Protein AF-A0A0R0M7U0-F1 (afdb_monomer)

Solvent-accessible surface area (backbone atoms only — not comparable to full-atom values): 9698 Å² total; per-residue (Å²): 131,83,78,81,70,47,65,35,55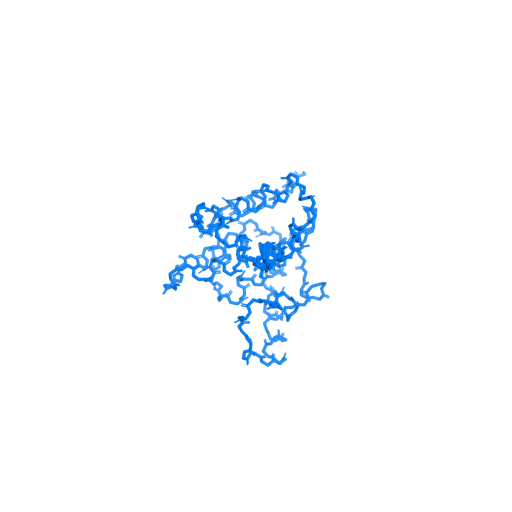,28,42,64,36,70,37,92,66,68,52,88,47,55,66,74,50,21,38,50,52,50,37,32,36,55,66,26,53,81,89,62,58,59,55,49,44,91,81,55,43,62,72,68,64,41,57,93,64,86,53,72,77,84,59,48,73,69,51,48,52,52,46,40,55,50,44,43,48,56,46,67,78,29,69,93,38,48,50,23,49,48,17,11,27,49,54,28,45,74,67,54,95,59,91,50,53,66,36,50,51,43,49,52,40,34,48,64,66,62,44,70,94,45,92,69,49,73,68,54,52,49,25,54,54,28,44,36,60,55,56,65,53,50,69,70,57,50,51,49,53,49,43,72,70,66,51,77,81,70,82,78,83,94,72,90,80,136

Radius of gyration: 16.83 Å; Cα contacts (8 Å, |Δi|>4): 183; chains: 1; bounding box: 40×35×68 Å

Foldseek 3Di:
DPPLDFLLDLLLFAAPDADQDDLLLLLVQLLQQLLDPRVGRGDACVVPPSVNLCPPVPPPPVDDPVNSVVSRVVNRVLCVVCVVPSSRSNLNSLVNQVPDPPVLPSLLSSLLSSCVSQVVVDPGDPSSVSNSVSSCVSSVPDPVNSVVSCCVVPVVVPPDDPPDDD

Structure (mmCIF, N/CA/C/O backbone):
data_AF-A0A0R0M7U0-F1
#
_entry.id   AF-A0A0R0M7U0-F1
#
loop_
_atom_site.group_PDB
_atom_site.id
_atom_site.type_symbol
_atom_site.label_atom_id
_atom_site.label_alt_id
_atom_site.label_comp_id
_atom_site.label_asym_id
_atom_site.label_entity_id
_atom_site.label_seq_id
_atom_site.pdbx_PDB_ins_code
_atom_site.Cartn_x
_atom_site.Cartn_y
_atom_site.Cartn_z
_atom_site.occupancy
_atom_site.B_iso_or_equiv
_atom_site.auth_seq_id
_atom_site.auth_comp_id
_atom_site.auth_asym_id
_atom_site.auth_atom_id
_atom_site.pdbx_PDB_model_num
ATOM 1 N N . MET A 1 1 ? 1.424 14.693 24.032 1.00 35.69 1 MET A N 1
ATOM 2 C CA . MET A 1 1 ? 1.532 14.952 22.586 1.00 35.69 1 MET A CA 1
ATOM 3 C C . MET A 1 1 ? 2.048 13.668 21.976 1.00 35.69 1 MET A C 1
ATOM 5 O O . MET A 1 1 ? 3.214 13.358 22.194 1.00 35.69 1 MET A O 1
ATOM 9 N N . SER A 1 2 ? 1.175 12.864 21.367 1.00 40.88 2 SER A N 1
ATOM 10 C CA . SER A 1 2 ? 1.646 11.742 20.549 1.00 40.88 2 SER A CA 1
ATOM 11 C C . SER A 1 2 ? 2.408 12.352 19.383 1.00 40.88 2 SER A C 1
ATOM 13 O O . SER A 1 2 ? 1.895 13.261 18.735 1.00 40.88 2 SER A O 1
ATOM 15 N N . LYS A 1 3 ? 3.665 11.949 19.201 1.00 51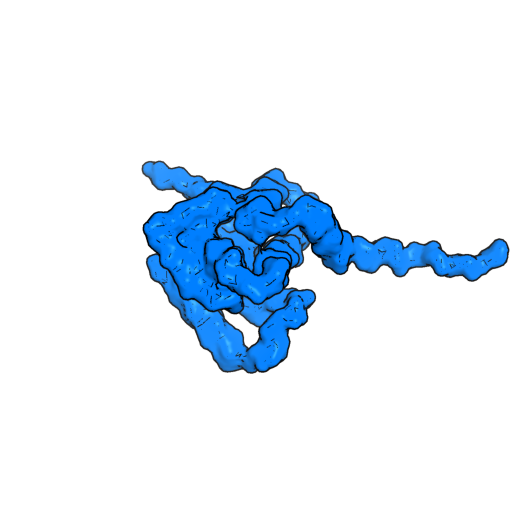.44 3 LYS A N 1
ATOM 16 C CA . LYS A 1 3 ? 4.407 12.297 17.994 1.00 51.44 3 LYS A CA 1
ATOM 17 C C . LYS A 1 3 ? 3.699 11.574 16.854 1.00 51.44 3 LYS A C 1
ATOM 19 O O . LYS A 1 3 ? 3.659 10.348 16.885 1.00 51.44 3 LYS A O 1
ATOM 24 N N . THR A 1 4 ? 3.104 12.311 15.925 1.00 63.91 4 THR A N 1
ATOM 25 C CA . THR A 1 4 ? 2.690 11.741 14.642 1.00 63.91 4 THR A CA 1
ATOM 26 C C . THR A 1 4 ? 3.953 11.168 14.004 1.00 63.91 4 THR A C 1
ATOM 28 O O . THR A 1 4 ? 4.948 11.887 13.889 1.00 63.91 4 THR A O 1
ATOM 31 N N . GLN A 1 5 ? 3.975 9.860 13.753 1.00 79.44 5 GLN A N 1
ATOM 32 C CA . GLN A 1 5 ? 5.092 9.219 13.059 1.00 79.44 5 GLN A CA 1
ATOM 33 C C . GLN A 1 5 ? 5.037 9.611 11.587 1.00 79.44 5 GLN A C 1
ATOM 35 O O . GLN A 1 5 ? 3.941 9.749 11.047 1.00 79.44 5 GLN A O 1
ATOM 40 N N . SER A 1 6 ? 6.203 9.801 10.969 1.00 90.31 6 SER A N 1
ATOM 41 C CA . SER A 1 6 ? 6.268 10.097 9.538 1.00 90.31 6 SER A CA 1
ATOM 42 C C . SER A 1 6 ? 5.842 8.896 8.701 1.00 90.31 6 SER A C 1
ATOM 44 O O . SER A 1 6 ? 5.905 7.753 9.177 1.00 90.31 6 SER A O 1
ATOM 46 N N . LYS A 1 7 ? 5.485 9.116 7.432 1.00 93.06 7 LYS A N 1
ATOM 47 C CA . LYS A 1 7 ? 5.171 8.005 6.523 1.00 93.06 7 LYS A CA 1
ATOM 48 C C . LYS A 1 7 ? 6.317 7.003 6.409 1.00 93.06 7 LYS A C 1
ATOM 50 O O . LYS A 1 7 ? 6.115 5.800 6.586 1.00 93.06 7 LYS A O 1
ATOM 55 N N . SER A 1 8 ? 7.535 7.511 6.228 1.00 93.06 8 SER A N 1
ATOM 56 C CA . SER A 1 8 ? 8.770 6.717 6.189 1.00 93.06 8 SER A CA 1
ATOM 57 C C . SER A 1 8 ? 9.003 5.900 7.472 1.00 93.06 8 SER A C 1
ATOM 59 O O . SER A 1 8 ? 9.487 4.770 7.420 1.00 93.06 8 SER A O 1
ATOM 61 N N . GLN A 1 9 ? 8.615 6.422 8.643 1.00 93.69 9 GLN A N 1
ATOM 62 C CA . GLN A 1 9 ? 8.694 5.689 9.911 1.00 93.69 9 GLN A CA 1
ATOM 63 C C . GLN A 1 9 ? 7.648 4.580 10.019 1.00 93.69 9 GLN A C 1
ATOM 65 O O . GLN A 1 9 ? 7.934 3.544 10.620 1.00 93.69 9 GLN A O 1
ATOM 70 N N . LEU A 1 10 ? 6.449 4.796 9.475 1.00 93.69 10 LEU A N 1
ATOM 71 C CA . LEU A 1 10 ? 5.369 3.814 9.507 1.00 93.69 10 LEU A CA 1
ATOM 72 C C . LEU A 1 10 ? 5.668 2.621 8.595 1.00 93.69 10 LEU A C 1
ATOM 74 O O . LEU A 1 10 ? 5.502 1.489 9.040 1.00 93.69 10 LEU A O 1
ATOM 78 N N . VAL A 1 11 ? 6.186 2.839 7.380 1.00 95.12 11 VAL A N 1
ATOM 79 C CA . VAL A 1 11 ? 6.548 1.732 6.467 1.00 95.12 11 VAL A CA 1
ATOM 80 C C . VAL A 1 11 ? 7.736 0.909 6.969 1.00 95.12 11 VAL A C 1
ATOM 82 O O . VAL A 1 11 ? 7.719 -0.313 6.867 1.00 95.12 11 VAL A O 1
ATOM 85 N N . LYS A 1 12 ? 8.728 1.546 7.609 1.00 92.62 12 LYS A N 1
ATOM 86 C CA . LYS A 1 12 ? 9.861 0.856 8.264 1.00 92.62 12 LYS A CA 1
ATOM 87 C C . LYS A 1 12 ? 9.477 0.189 9.589 1.00 92.62 12 LYS A C 1
ATOM 89 O O . LYS A 1 12 ? 10.314 -0.443 10.240 1.00 92.62 12 LYS A O 1
ATOM 94 N N . GLY A 1 13 ? 8.241 0.393 10.038 1.00 90.50 13 GLY A N 1
ATOM 95 C CA . GLY A 1 13 ? 7.736 -0.104 11.302 1.00 90.50 13 GLY A CA 1
ATOM 96 C C . GLY A 1 13 ? 7.606 -1.625 11.343 1.00 90.50 13 GLY A C 1
ATOM 97 O O . GLY A 1 13 ? 7.725 -2.338 10.352 1.00 90.50 13 GLY A O 1
ATOM 98 N N . THR A 1 14 ? 7.312 -2.133 12.536 1.00 90.44 14 THR A N 1
ATOM 99 C CA . THR A 1 14 ? 6.900 -3.528 12.722 1.00 90.44 14 THR A CA 1
ATOM 100 C C . THR A 1 14 ? 5.595 -3.544 13.490 1.00 90.44 14 THR A C 1
ATOM 102 O O . THR A 1 14 ? 5.487 -2.907 14.540 1.00 90.44 14 THR A O 1
ATOM 105 N N . SER A 1 15 ? 4.611 -4.285 12.983 1.00 90.44 15 SER A N 1
ATOM 106 C CA . SER A 1 15 ? 3.339 -4.421 13.681 1.00 90.44 15 SER A CA 1
ATOM 107 C C . SER A 1 15 ? 3.504 -5.303 14.918 1.00 90.44 15 SER A C 1
ATOM 109 O O . SER A 1 15 ? 4.117 -6.371 14.868 1.00 90.44 15 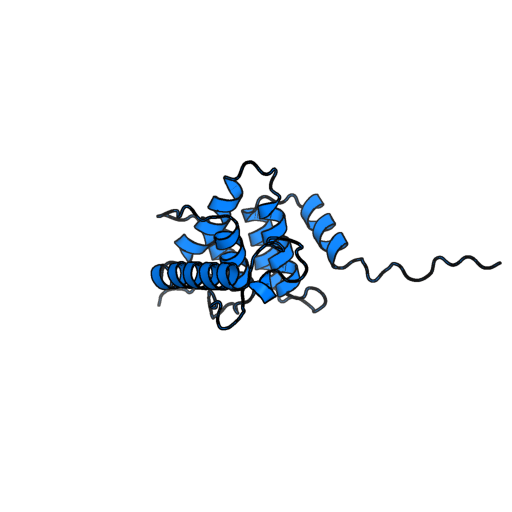SER A O 1
ATOM 111 N N . GLN A 1 16 ? 2.924 -4.869 16.034 1.00 90.00 16 GLN A N 1
ATOM 112 C CA . GLN A 1 16 ? 2.794 -5.689 17.239 1.00 90.00 16 GLN A CA 1
ATOM 113 C C . GLN A 1 16 ? 1.577 -6.619 17.168 1.00 90.00 16 GLN A C 1
ATOM 115 O O . GLN A 1 16 ? 1.490 -7.581 17.929 1.00 90.00 16 GLN A O 1
ATOM 120 N N . ASN A 1 17 ? 0.639 -6.337 16.263 1.00 89.88 17 ASN A N 1
ATOM 121 C CA . ASN A 1 17 ? -0.576 -7.112 16.035 1.00 89.88 17 ASN A CA 1
ATOM 122 C C . ASN A 1 17 ? -0.795 -7.285 14.524 1.00 89.88 17 ASN A C 1
ATOM 124 O O . ASN A 1 17 ? -1.665 -6.617 13.962 1.00 89.88 17 ASN A O 1
ATOM 128 N N . PRO A 1 18 ? 0.008 -8.144 13.870 1.00 89.75 18 PRO A N 1
ATOM 129 C CA . PRO A 1 18 ? 0.001 -8.264 12.422 1.00 89.75 18 PRO A CA 1
ATOM 130 C C . PRO A 1 18 ? -1.359 -8.739 11.912 1.00 89.75 18 PRO A C 1
ATOM 132 O O . PRO A 1 18 ? -1.909 -9.728 12.405 1.00 89.75 18 PRO A O 1
ATOM 135 N N . LEU A 1 19 ? -1.870 -8.038 10.905 1.00 94.75 19 LEU A N 1
ATOM 136 C CA . LEU A 1 19 ? -3.055 -8.426 10.149 1.00 94.75 19 LEU A CA 1
ATOM 137 C C . LEU A 1 19 ? -2.647 -9.320 8.973 1.00 94.75 19 LEU A C 1
ATOM 139 O O . LEU A 1 19 ? -1.547 -9.192 8.434 1.00 94.75 19 LEU A O 1
ATOM 143 N N . ASP A 1 20 ? -3.538 -10.233 8.599 1.00 94.75 20 ASP A N 1
ATOM 144 C CA . ASP A 1 20 ? -3.402 -11.065 7.403 1.00 94.75 20 ASP A CA 1
ATOM 145 C C . ASP A 1 20 ? -4.340 -10.503 6.336 1.00 94.75 20 ASP A C 1
ATOM 147 O O . ASP A 1 20 ? -5.551 -10.735 6.369 1.00 94.75 20 ASP A O 1
ATOM 151 N N . LEU A 1 21 ? -3.793 -9.643 5.479 1.00 97.56 21 LEU A N 1
ATOM 152 C CA . LEU A 1 21 ? -4.554 -8.913 4.473 1.00 97.56 21 LEU A CA 1
ATOM 153 C C . LEU A 1 21 ? -4.458 -9.634 3.133 1.00 97.56 21 LEU A C 1
ATOM 155 O O . LEU A 1 21 ? -3.406 -10.150 2.760 1.00 97.56 21 LEU A O 1
ATOM 159 N N . LYS A 1 22 ? -5.560 -9.635 2.383 1.00 97.06 22 LYS A N 1
ATOM 160 C CA . LYS A 1 22 ? -5.517 -10.067 0.987 1.00 97.06 22 LYS A CA 1
ATOM 161 C C . LYS A 1 22 ? -4.672 -9.095 0.148 1.00 97.06 22 LYS A C 1
ATOM 163 O O . LYS A 1 22 ? -4.617 -7.918 0.518 1.00 97.06 22 LYS A O 1
ATOM 168 N N . PRO A 1 23 ? -4.074 -9.543 -0.973 1.00 96.00 23 PRO A N 1
ATOM 169 C CA . PRO A 1 23 ? -3.223 -8.696 -1.807 1.00 96.00 23 PRO A CA 1
ATOM 170 C C . PRO A 1 23 ? -3.913 -7.395 -2.222 1.00 96.00 23 PRO A C 1
ATOM 172 O O . PRO A 1 23 ? -3.385 -6.319 -1.964 1.00 96.00 23 PRO A O 1
ATOM 175 N N . GLU A 1 24 ? -5.141 -7.477 -2.740 1.00 96.31 24 GLU A N 1
ATOM 176 C CA . GLU A 1 24 ? -5.908 -6.316 -3.194 1.00 96.31 24 GLU A CA 1
ATOM 177 C C . GLU A 1 24 ? -6.172 -5.309 -2.062 1.00 96.31 24 GLU A C 1
ATOM 179 O O . GLU A 1 24 ? -6.077 -4.103 -2.259 1.00 96.31 24 GLU A O 1
ATOM 184 N N . VAL A 1 25 ? -6.411 -5.793 -0.839 1.00 97.94 25 VAL A N 1
ATOM 185 C CA . VAL A 1 25 ? -6.633 -4.938 0.337 1.00 97.94 25 VAL A CA 1
ATOM 186 C C . VAL A 1 25 ? -5.331 -4.269 0.775 1.00 97.94 25 VAL A C 1
ATOM 188 O O . VAL A 1 25 ? -5.325 -3.081 1.093 1.00 97.94 25 VAL A O 1
ATOM 191 N N . ALA A 1 26 ? -4.230 -5.022 0.809 1.00 98.19 2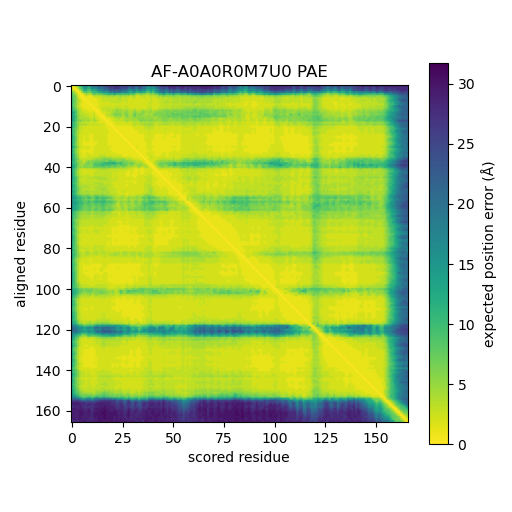6 ALA A N 1
ATOM 192 C CA . ALA A 1 26 ? -2.925 -4.505 1.206 1.00 98.19 26 ALA A CA 1
ATOM 193 C C . ALA A 1 26 ? -2.419 -3.437 0.225 1.00 98.19 26 ALA A C 1
ATOM 195 O O . ALA A 1 26 ? -1.968 -2.384 0.671 1.00 98.19 26 ALA A O 1
ATOM 196 N N . ILE A 1 27 ? -2.554 -3.676 -1.083 1.00 97.75 27 ILE A N 1
ATOM 197 C CA . ILE A 1 27 ? -2.155 -2.725 -2.127 1.00 97.75 27 ILE A CA 1
ATOM 198 C C . ILE A 1 27 ? -3.009 -1.458 -2.037 1.00 97.75 27 ILE A C 1
ATOM 200 O O . ILE A 1 27 ? -2.447 -0.368 -1.989 1.00 97.75 27 ILE A O 1
ATOM 204 N N . SER A 1 28 ? -4.339 -1.564 -1.912 1.00 97.69 28 SER A N 1
ATOM 205 C CA . SER A 1 28 ? -5.193 -0.377 -1.751 1.00 97.69 28 SER A CA 1
ATOM 206 C C . SER A 1 28 ? -4.859 0.430 -0.494 1.00 97.69 28 SER A C 1
ATOM 208 O O . SER A 1 28 ? -4.836 1.655 -0.547 1.00 97.69 28 SER A O 1
ATOM 210 N N . ILE A 1 29 ? -4.568 -0.226 0.638 1.00 98.19 29 ILE A N 1
ATOM 211 C CA . ILE A 1 29 ? -4.143 0.470 1.865 1.00 98.19 29 ILE A CA 1
ATOM 212 C C . ILE A 1 29 ? -2.833 1.224 1.636 1.00 98.19 29 ILE A C 1
ATOM 214 O O . ILE A 1 29 ? -2.715 2.365 2.079 1.00 98.19 29 ILE A O 1
ATOM 218 N N . LEU A 1 30 ? -1.859 0.606 0.961 1.00 97.69 30 LEU A N 1
ATOM 219 C CA . LEU A 1 30 ? -0.593 1.264 0.648 1.00 97.69 30 LEU A CA 1
ATOM 220 C C . LEU A 1 30 ? -0.794 2.427 -0.325 1.00 97.69 30 LEU A C 1
ATOM 222 O O . LEU A 1 30 ? -0.280 3.497 -0.036 1.00 97.69 30 LEU A O 1
ATOM 226 N N . GLY A 1 31 ? -1.614 2.278 -1.368 1.00 96.00 31 GLY A N 1
ATOM 227 C CA . GLY A 1 31 ? -1.935 3.363 -2.302 1.00 96.00 31 GLY A CA 1
ATOM 228 C C . GLY A 1 31 ? -2.636 4.550 -1.635 1.00 96.00 31 GLY A C 1
ATOM 229 O O . GLY A 1 31 ? -2.196 5.688 -1.768 1.00 96.00 31 GLY A O 1
ATOM 230 N N . LEU A 1 32 ? -3.668 4.308 -0.816 1.00 96.44 32 LEU A N 1
ATOM 231 C CA . LEU A 1 32 ? -4.324 5.369 -0.033 1.00 96.44 32 LEU A CA 1
ATOM 232 C C . LEU A 1 32 ? -3.363 6.032 0.960 1.00 96.44 32 LEU A C 1
ATOM 234 O O . LEU A 1 32 ? -3.476 7.220 1.261 1.00 96.44 32 LEU A O 1
ATOM 238 N N . PHE A 1 33 ? -2.411 5.273 1.495 1.00 96.12 33 PHE A N 1
ATOM 239 C CA . PHE A 1 33 ? -1.362 5.814 2.346 1.00 96.12 33 PHE A CA 1
ATOM 240 C C . PHE A 1 33 ? -0.354 6.659 1.552 1.00 96.12 33 PHE A C 1
ATOM 242 O O . PHE A 1 33 ? 0.078 7.703 2.040 1.00 96.12 33 PHE A O 1
ATOM 249 N N . SER A 1 34 ? -0.011 6.265 0.322 1.00 94.56 34 SER A N 1
ATOM 250 C CA . SER A 1 34 ? 0.810 7.059 -0.602 1.00 94.56 34 SER A CA 1
ATOM 251 C C . SER A 1 34 ? 0.121 8.377 -0.954 1.00 94.56 34 SER A C 1
ATOM 253 O O . SER A 1 34 ? 0.748 9.422 -0.825 1.00 94.56 34 SER A O 1
ATOM 255 N N . ALA A 1 35 ? -1.176 8.343 -1.267 1.00 92.75 35 ALA A N 1
ATOM 256 C CA . ALA A 1 35 ? -1.961 9.509 -1.683 1.00 92.75 35 ALA A CA 1
ATOM 257 C C . ALA A 1 35 ? -2.248 10.522 -0.559 1.00 92.75 35 ALA A C 1
ATOM 259 O O . ALA A 1 35 ? -2.527 11.690 -0.824 1.00 92.75 35 ALA A O 1
ATOM 260 N N . ALA A 1 36 ? -2.212 10.097 0.707 1.00 91.50 36 ALA A N 1
ATOM 261 C CA . ALA A 1 36 ? -2.441 10.989 1.843 1.00 91.50 36 ALA A CA 1
ATOM 262 C C . ALA A 1 36 ? -1.314 12.023 1.989 1.00 91.50 36 ALA A C 1
ATOM 264 O O . ALA A 1 36 ? -0.159 11.720 1.724 1.00 91.50 36 ALA A O 1
ATOM 265 N N . ASN A 1 37 ? -1.571 13.214 2.524 1.00 85.69 37 ASN A N 1
ATOM 266 C CA . ASN A 1 37 ? -0.458 14.087 2.917 1.00 85.69 37 ASN A CA 1
ATOM 267 C C . ASN A 1 37 ? 0.215 13.588 4.212 1.00 85.69 37 ASN A C 1
ATOM 269 O O . ASN A 1 37 ? -0.401 12.905 5.031 1.00 85.69 37 ASN A O 1
ATOM 273 N N . GLU A 1 38 ? 1.453 14.021 4.477 1.00 82.56 38 GLU A N 1
ATOM 274 C CA . GLU A 1 38 ? 2.228 13.644 5.679 1.00 82.56 38 GLU A CA 1
ATOM 275 C C . GLU A 1 38 ? 1.484 13.897 7.012 1.00 82.56 38 GLU A C 1
ATOM 277 O O . GLU A 1 38 ? 1.718 13.234 8.021 1.00 82.56 38 GLU A O 1
ATOM 282 N N . GLN A 1 39 ? 0.556 14.861 7.033 1.00 75.31 39 GLN A N 1
ATOM 283 C CA . GLN A 1 39 ? -0.230 15.226 8.220 1.00 75.31 39 GLN A CA 1
ATOM 284 C C . GLN A 1 39 ? -1.550 14.450 8.361 1.00 75.31 39 GLN A C 1
ATOM 286 O O . GLN A 1 39 ? -2.165 14.498 9.428 1.00 75.31 39 GLN A O 1
ATOM 291 N N . GLU A 1 40 ? -1.996 13.764 7.309 1.00 77.31 40 GLU A N 1
ATOM 292 C CA . GLU A 1 40 ? -3.297 13.084 7.244 1.00 77.31 40 GLU A CA 1
ATOM 293 C C . GLU A 1 40 ? -3.201 11.603 7.635 1.00 77.31 40 GLU A C 1
ATOM 295 O O . GLU A 1 40 ? -4.175 11.024 8.117 1.00 77.31 40 GLU A O 1
ATOM 300 N N . GLY A 1 41 ? -2.014 11.002 7.512 1.00 86.25 41 GLY A N 1
ATOM 301 C CA . GLY A 1 41 ? -1.795 9.586 7.786 1.00 86.25 41 GLY A CA 1
ATOM 302 C C . GLY A 1 41 ? -2.269 8.730 6.618 1.00 86.25 41 GLY A C 1
ATOM 303 O O . GLY A 1 41 ? -1.463 8.395 5.764 1.00 86.25 41 GLY A O 1
ATOM 304 N N . ILE A 1 42 ? -3.557 8.381 6.582 1.00 93.19 42 ILE A N 1
ATOM 305 C CA . ILE A 1 42 ? -4.181 7.600 5.501 1.00 93.19 42 ILE A CA 1
ATOM 306 C C . ILE A 1 42 ? -5.544 8.202 5.135 1.00 93.19 42 ILE A C 1
ATOM 308 O O . ILE A 1 42 ? -6.310 8.578 6.028 1.00 93.19 42 ILE A O 1
ATOM 312 N N . ILE A 1 43 ? -5.842 8.297 3.837 1.00 94.56 43 ILE A N 1
ATOM 313 C CA . ILE A 1 43 ? -7.146 8.751 3.326 1.00 94.56 43 ILE A CA 1
ATOM 314 C C . ILE A 1 43 ? -8.090 7.567 3.066 1.00 94.56 43 ILE A C 1
ATOM 316 O O . ILE A 1 43 ? -7.677 6.411 3.107 1.00 94.56 43 ILE A O 1
ATOM 320 N N . TYR A 1 44 ? -9.375 7.850 2.843 1.00 95.62 44 TYR A N 1
ATOM 321 C CA . TYR A 1 44 ? -10.405 6.828 2.621 1.00 95.62 44 TYR A CA 1
ATOM 322 C C . TYR A 1 44 ? -10.725 6.670 1.135 1.00 95.62 44 TYR A C 1
ATOM 324 O O . TYR A 1 44 ? -10.491 7.573 0.332 1.00 95.62 44 TYR A O 1
ATOM 332 N N . THR A 1 45 ? -11.380 5.565 0.783 1.00 95.19 45 THR A N 1
ATOM 333 C CA . THR A 1 45 ? -11.746 5.255 -0.612 1.00 95.19 45 THR A CA 1
ATOM 334 C C . THR A 1 45 ? -12.763 6.229 -1.218 1.00 95.19 45 THR A C 1
ATOM 336 O O . THR A 1 45 ? -12.905 6.318 -2.431 1.00 95.19 45 THR A O 1
ATOM 339 N N . LYS A 1 46 ? -13.466 7.012 -0.393 1.00 93.81 46 LYS A N 1
ATOM 340 C CA . LYS A 1 46 ? -14.321 8.117 -0.863 1.00 93.81 46 LYS A CA 1
ATOM 341 C C . LYS A 1 46 ? -13.523 9.314 -1.404 1.00 93.81 46 LYS A C 1
ATOM 343 O O . LYS A 1 46 ? -14.078 10.103 -2.161 1.00 93.81 46 LYS A O 1
ATOM 348 N N . ASP A 1 47 ? -12.297 9.499 -0.907 1.00 92.88 47 ASP A N 1
ATOM 349 C CA . ASP A 1 47 ? -11.430 10.635 -1.228 1.00 92.88 47 ASP A CA 1
ATOM 350 C C . ASP A 1 47 ? -10.532 10.274 -2.421 1.00 92.88 47 ASP A C 1
ATOM 352 O O . ASP A 1 47 ? -10.251 11.133 -3.251 1.00 92.88 47 ASP A O 1
ATOM 356 N N . TYR A 1 48 ? -10.161 8.993 -2.530 1.00 93.12 48 TYR A N 1
ATOM 357 C CA . TYR A 1 48 ? -9.471 8.415 -3.679 1.00 93.12 48 TYR A CA 1
ATOM 358 C C . TYR A 1 48 ? -10.038 7.008 -3.970 1.00 93.12 48 TYR A C 1
ATOM 360 O O . TYR A 1 48 ? -9.700 6.050 -3.267 1.00 93.12 48 TYR A O 1
ATOM 368 N N . PRO A 1 49 ? -10.954 6.865 -4.945 1.00 93.88 49 PRO A N 1
ATOM 369 C CA . PRO A 1 49 ? -11.589 5.588 -5.278 1.00 93.88 49 PRO A CA 1
ATOM 370 C C . PRO A 1 49 ? -10.600 4.499 -5.706 1.00 93.88 49 PRO A C 1
ATOM 372 O O . PRO A 1 49 ? -9.627 4.761 -6.400 1.00 93.88 49 PRO A O 1
ATOM 375 N N . ILE A 1 50 ? -10.880 3.242 -5.342 1.00 92.38 50 ILE A N 1
ATOM 376 C CA . ILE A 1 50 ? -10.021 2.100 -5.707 1.00 92.38 50 ILE A CA 1
ATOM 377 C C . ILE A 1 50 ? -9.917 1.856 -7.220 1.00 92.38 50 ILE A C 1
ATOM 379 O O . ILE A 1 50 ? -8.814 1.545 -7.661 1.00 92.38 50 ILE A O 1
ATOM 383 N N . PRO A 1 51 ? -10.988 1.997 -8.028 1.00 91.00 51 PRO A N 1
ATOM 384 C CA . PRO A 1 51 ? -10.846 1.918 -9.481 1.00 91.00 51 PRO A CA 1
ATOM 385 C C . PRO A 1 51 ? -9.810 2.909 -10.016 1.00 91.00 51 PRO A C 1
ATOM 387 O O . PRO A 1 51 ? -9.015 2.542 -10.869 1.00 91.00 51 PRO A O 1
ATOM 390 N N . ASP A 1 52 ? -9.777 4.120 -9.453 1.00 90.56 52 ASP A N 1
ATOM 391 C CA . ASP A 1 52 ? -8.822 5.158 -9.838 1.00 90.56 52 ASP A CA 1
ATOM 392 C C . ASP A 1 52 ? -7.407 4.820 -9.332 1.00 90.56 52 ASP A C 1
ATOM 394 O O . ASP A 1 52 ? -6.436 5.100 -10.020 1.00 90.56 52 ASP A O 1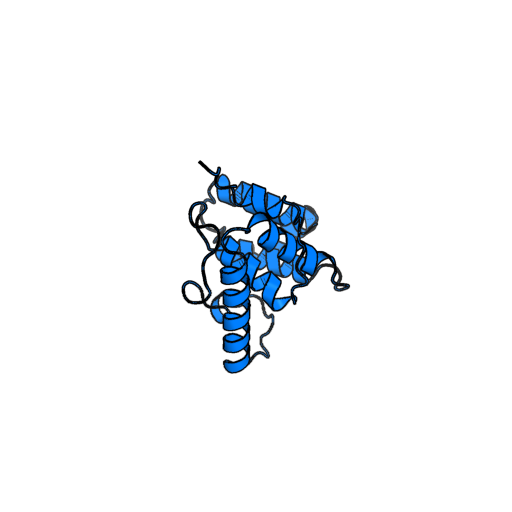
ATOM 398 N N . LEU A 1 53 ? -7.270 4.172 -8.160 1.00 90.38 53 LEU A N 1
ATOM 399 C CA . LEU A 1 53 ? -5.966 3.684 -7.674 1.00 90.38 53 LEU A CA 1
ATOM 400 C C . LEU A 1 53 ? -5.356 2.648 -8.618 1.00 90.38 53 LEU A C 1
ATOM 402 O O . LEU A 1 53 ? -4.145 2.598 -8.748 1.00 90.38 53 LEU A O 1
ATOM 406 N N . PHE A 1 54 ? -6.158 1.765 -9.209 1.00 90.44 54 PHE A N 1
ATOM 407 C CA . PHE A 1 54 ? -5.634 0.684 -10.051 1.00 90.44 54 PHE A CA 1
ATOM 408 C C . PHE A 1 54 ? -5.591 1.031 -11.536 1.00 90.44 54 PHE A C 1
ATOM 410 O O . PHE A 1 54 ? -5.144 0.203 -12.335 1.00 90.44 54 PHE A O 1
ATOM 417 N N . ASP A 1 55 ? -6.007 2.243 -11.902 1.00 85.62 55 ASP A N 1
ATOM 418 C CA . ASP A 1 55 ? -5.850 2.729 -13.263 1.00 85.62 55 ASP A CA 1
ATOM 419 C C . ASP A 1 55 ? -4.360 2.730 -13.647 1.00 85.62 55 ASP A C 1
ATOM 421 O O . ASP A 1 55 ? -3.492 3.102 -12.860 1.00 85.62 55 ASP A O 1
ATOM 425 N N . GLY A 1 56 ? -4.048 2.226 -14.839 1.00 77.31 56 GLY A N 1
ATOM 426 C CA . GLY A 1 56 ? -2.670 2.093 -15.328 1.00 77.31 56 GLY A CA 1
ATOM 427 C C . GLY A 1 56 ? -1.874 0.869 -14.844 1.00 77.31 56 GLY A C 1
ATOM 428 O O . GLY A 1 56 ? -0.855 0.559 -15.453 1.00 77.31 56 GLY A O 1
ATOM 429 N N . LEU A 1 57 ? -2.329 0.109 -13.838 1.00 81.19 57 LEU A N 1
ATOM 430 C CA . LEU A 1 57 ? -1.561 -1.031 -13.301 1.00 81.19 57 LEU A CA 1
ATOM 431 C C . LEU A 1 57 ? -1.894 -2.400 -13.931 1.00 81.19 57 LEU A C 1
ATOM 433 O O . LEU A 1 57 ? -1.240 -3.386 -13.598 1.00 81.19 57 LEU A O 1
ATOM 437 N N . GLN A 1 58 ? -2.896 -2.487 -14.820 1.00 80.69 58 GLN A N 1
ATOM 438 C CA . GLN A 1 58 ? -3.383 -3.737 -15.452 1.00 80.69 58 GLN A CA 1
ATOM 439 C C . GLN A 1 58 ? -3.615 -4.891 -14.450 1.00 80.69 58 GLN A C 1
ATOM 441 O O . GLN A 1 58 ? -3.419 -6.074 -14.748 1.00 80.69 58 GLN A O 1
ATOM 446 N N . ILE A 1 59 ? -4.007 -4.547 -13.220 1.00 82.19 59 ILE A N 1
ATOM 447 C CA . ILE A 1 59 ? -4.278 -5.485 -12.130 1.00 82.19 59 ILE A CA 1
ATOM 448 C C . ILE A 1 59 ? -5.745 -5.415 -11.767 1.00 82.19 59 ILE A C 1
ATOM 450 O O . ILE A 1 59 ? -6.352 -4.351 -11.713 1.00 82.19 59 ILE A O 1
ATOM 454 N N . PHE A 1 60 ? -6.317 -6.574 -11.462 1.00 84.19 60 PHE A N 1
ATOM 455 C CA . PHE A 1 60 ? -7.729 -6.670 -11.106 1.00 84.19 60 PHE A CA 1
ATOM 456 C C . PHE A 1 60 ? -8.676 -6.118 -12.195 1.00 84.19 60 PHE A C 1
ATOM 458 O O . PHE A 1 60 ? -9.831 -5.854 -11.894 1.00 84.19 60 PHE A O 1
ATOM 465 N N . ASP A 1 61 ? -8.245 -6.032 -13.463 1.00 82.75 61 ASP A N 1
ATOM 466 C CA . ASP A 1 61 ? -9.065 -5.585 -14.609 1.00 82.75 61 ASP A CA 1
ATOM 467 C C . ASP A 1 61 ? -10.345 -6.416 -14.807 1.00 82.75 61 ASP A C 1
ATOM 469 O O . ASP A 1 61 ? -11.319 -5.974 -15.416 1.00 82.75 61 ASP A O 1
ATOM 473 N N . GLU A 1 62 ? -10.354 -7.649 -14.296 1.00 87.81 62 GLU A N 1
ATOM 474 C CA . GLU A 1 62 ? -11.525 -8.526 -14.312 1.00 87.81 62 GLU A CA 1
ATOM 475 C C . GLU A 1 62 ? -12.577 -8.145 -13.257 1.00 87.81 62 GLU A C 1
ATOM 477 O O . GLU A 1 62 ? -13.688 -8.682 -13.293 1.00 87.81 62 GLU A O 1
ATOM 482 N N . TYR A 1 63 ? -12.254 -7.242 -12.323 1.00 91.50 63 TYR A N 1
ATOM 483 C CA . TYR A 1 63 ? -13.176 -6.827 -11.274 1.00 91.50 63 TYR A CA 1
ATOM 484 C C . TYR A 1 63 ? -14.333 -6.027 -11.862 1.00 91.50 63 TYR A C 1
ATOM 486 O O . TYR A 1 63 ? -14.196 -5.072 -12.625 1.00 91.50 63 TYR A O 1
ATOM 494 N N . THR A 1 64 ? -15.522 -6.408 -11.433 1.00 94.00 64 THR A N 1
ATOM 495 C CA . THR A 1 64 ? -16.752 -5.670 -11.669 1.00 94.00 64 THR A CA 1
ATOM 496 C C . THR A 1 64 ? -16.866 -4.475 -10.722 1.00 94.00 64 THR A C 1
ATOM 498 O O . THR A 1 64 ? -16.237 -4.412 -9.666 1.00 94.00 64 THR A O 1
ATOM 501 N N . GLU A 1 65 ? -17.760 -3.539 -11.044 1.00 92.62 65 GLU A N 1
ATOM 502 C CA . GLU A 1 65 ? -18.095 -2.422 -10.150 1.00 92.62 65 GLU A CA 1
ATOM 503 C C . GLU A 1 65 ? -18.562 -2.908 -8.760 1.00 92.62 65 GLU A C 1
ATOM 505 O O . GLU A 1 65 ? -18.241 -2.301 -7.739 1.00 92.62 65 GLU A O 1
ATOM 510 N N . GLU A 1 66 ? -19.296 -4.025 -8.690 1.00 95.94 66 GLU A N 1
ATOM 511 C CA . GLU A 1 66 ? -19.720 -4.620 -7.415 1.00 95.94 66 GLU A CA 1
ATOM 512 C C . GLU A 1 66 ? -18.526 -5.122 -6.586 1.00 95.94 66 GLU A C 1
ATOM 514 O O . GLU A 1 66 ? -18.510 -4.943 -5.366 1.00 95.94 66 GLU A O 1
ATOM 519 N N . GLU A 1 67 ? -17.512 -5.702 -7.233 1.00 96.31 67 GLU A N 1
ATOM 520 C CA . GLU A 1 67 ? -16.287 -6.172 -6.577 1.00 96.31 67 GLU A CA 1
ATOM 521 C C . GLU A 1 67 ? -15.422 -5.009 -6.093 1.00 96.31 67 GLU A C 1
ATOM 523 O O . GLU A 1 67 ? -14.961 -5.039 -4.951 1.00 96.31 67 GLU A O 1
ATOM 528 N N . PHE A 1 68 ? -15.293 -3.941 -6.884 1.00 95.50 68 PHE A N 1
ATOM 529 C CA . PHE A 1 68 ? -14.645 -2.711 -6.431 1.00 95.50 68 PHE A CA 1
ATOM 530 C C . PHE A 1 68 ? -15.369 -2.083 -5.240 1.00 95.50 68 PHE A C 1
ATOM 532 O O . PHE A 1 68 ? -14.732 -1.726 -4.253 1.00 95.50 68 PHE A O 1
ATOM 539 N N . ASN A 1 69 ? -16.701 -2.015 -5.260 1.00 95.88 69 ASN A N 1
ATOM 540 C CA . ASN A 1 69 ? -17.480 -1.500 -4.130 1.00 95.88 69 ASN A CA 1
ATOM 541 C C . ASN A 1 69 ? -17.311 -2.352 -2.858 1.00 95.88 69 ASN A C 1
ATOM 543 O O . ASN A 1 69 ? -17.231 -1.820 -1.741 1.00 95.88 69 ASN A O 1
ATOM 547 N N . ALA A 1 70 ? -17.245 -3.678 -3.010 1.00 97.44 70 ALA A N 1
ATOM 548 C CA . ALA A 1 70 ? -16.981 -4.595 -1.906 1.00 97.44 70 ALA A CA 1
ATOM 549 C C . ALA A 1 70 ? -15.554 -4.433 -1.355 1.00 97.44 70 ALA A C 1
ATOM 551 O O . ALA A 1 70 ? -15.361 -4.439 -0.132 1.00 97.44 70 ALA A O 1
ATOM 552 N N . LEU A 1 71 ? -14.569 -4.244 -2.236 1.00 97.56 71 LEU A N 1
ATOM 553 C CA . LEU A 1 71 ? -13.185 -3.978 -1.863 1.00 97.56 71 LEU A CA 1
ATOM 554 C C . LEU A 1 71 ? -13.065 -2.641 -1.123 1.00 97.56 71 LEU A C 1
ATOM 556 O O . LEU A 1 71 ? -12.513 -2.621 -0.026 1.00 97.56 71 LEU A O 1
ATOM 560 N N . SER A 1 72 ? -13.683 -1.570 -1.629 1.00 97.25 72 SER A N 1
ATOM 561 C CA . SER A 1 72 ? -13.702 -0.255 -0.976 1.00 97.25 72 SER A CA 1
ATOM 562 C C . SER A 1 72 ? -14.269 -0.324 0.438 1.00 97.25 72 SER A C 1
ATOM 564 O O . SER A 1 72 ? -13.651 0.143 1.391 1.00 97.25 72 SER A O 1
ATOM 566 N N . SER A 1 73 ? -15.403 -1.013 0.601 1.00 97.88 73 SER A N 1
ATOM 567 C CA . SER A 1 73 ? -16.025 -1.217 1.916 1.00 97.88 73 SER A CA 1
ATOM 568 C C . SER A 1 73 ? -15.114 -1.990 2.879 1.00 97.88 73 SER A C 1
ATOM 570 O O . SER A 1 73 ? -15.085 -1.717 4.081 1.00 97.88 73 SER A O 1
ATOM 572 N N . THR A 1 74 ? -14.372 -2.970 2.357 1.00 98.25 74 THR A N 1
ATOM 573 C CA . THR A 1 74 ? -13.423 -3.779 3.134 1.00 98.25 74 THR A CA 1
ATOM 574 C 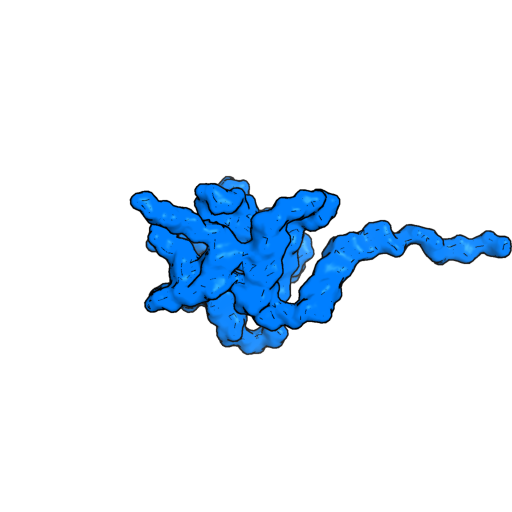C . THR A 1 74 ? -12.220 -2.943 3.569 1.00 98.25 74 THR A C 1
ATOM 576 O O . THR A 1 74 ? -11.860 -2.963 4.745 1.00 98.25 74 THR A O 1
ATOM 579 N N . VAL A 1 75 ? -11.630 -2.179 2.648 1.00 98.12 75 VAL A N 1
ATOM 580 C CA . VAL A 1 75 ? -10.490 -1.290 2.910 1.00 98.12 75 VAL A CA 1
ATOM 581 C C . VAL A 1 75 ? -10.859 -0.228 3.943 1.00 98.12 75 VAL A C 1
ATOM 583 O O . VAL A 1 75 ? -10.179 -0.119 4.964 1.00 98.12 75 VAL A O 1
ATOM 586 N N . ASP A 1 76 ? -11.978 0.475 3.755 1.00 98.00 76 ASP A N 1
ATOM 587 C CA . ASP A 1 76 ? -12.452 1.485 4.707 1.00 98.00 76 ASP A CA 1
ATOM 588 C C . ASP A 1 76 ? -12.692 0.888 6.102 1.00 98.00 76 ASP A C 1
ATOM 590 O O . ASP A 1 76 ? -12.354 1.514 7.106 1.00 98.00 76 ASP A O 1
ATOM 594 N N . SER A 1 77 ? -13.203 -0.348 6.187 1.00 98.00 77 SER A N 1
ATOM 595 C CA . SER A 1 77 ? -13.387 -1.037 7.472 1.00 98.00 77 SER A CA 1
ATOM 596 C C . SER A 1 77 ? -12.052 -1.282 8.185 1.00 98.00 77 SER A C 1
ATOM 598 O O . SER A 1 77 ? -11.935 -1.003 9.380 1.00 98.00 77 SER A O 1
ATOM 600 N N . TYR A 1 78 ? -11.020 -1.742 7.466 1.00 97.94 78 TYR A N 1
ATOM 601 C CA . TYR A 1 78 ? -9.679 -1.906 8.040 1.00 97.94 78 TYR A CA 1
ATOM 602 C C . TYR A 1 78 ? -9.080 -0.577 8.501 1.00 97.94 78 TYR A C 1
ATOM 604 O O . TYR A 1 78 ? -8.467 -0.528 9.574 1.00 97.94 78 TYR A O 1
ATOM 612 N N . ILE A 1 79 ? -9.270 0.495 7.729 1.00 96.31 79 ILE A N 1
ATOM 613 C CA . ILE A 1 79 ? -8.823 1.840 8.100 1.00 96.31 79 ILE A CA 1
ATOM 614 C C . ILE A 1 79 ? -9.541 2.295 9.376 1.00 96.31 79 ILE A C 1
ATOM 616 O O . ILE A 1 79 ? -8.883 2.691 10.338 1.00 96.31 79 ILE A O 1
ATOM 620 N N . ASP A 1 80 ? -10.867 2.179 9.444 1.00 95.62 80 ASP A N 1
ATOM 621 C CA . ASP A 1 80 ? -11.658 2.617 10.598 1.00 95.62 80 ASP A CA 1
ATOM 622 C C . ASP A 1 80 ? -11.290 1.870 11.888 1.00 95.62 80 ASP A C 1
ATOM 624 O O . ASP A 1 80 ? -11.131 2.483 12.954 1.00 95.62 80 ASP A O 1
ATOM 628 N N . GLU A 1 81 ? -11.119 0.549 11.796 1.00 95.50 81 GLU A N 1
ATOM 629 C CA . GLU A 1 81 ? -10.731 -0.307 12.919 1.00 95.50 81 GLU A CA 1
ATOM 630 C C . GLU A 1 81 ? -9.319 0.010 13.436 1.00 95.50 81 GLU A C 1
ATOM 632 O O . GLU A 1 81 ? -9.046 -0.148 14.633 1.00 95.50 81 GLU A O 1
ATOM 637 N N . ASN A 1 82 ? -8.433 0.509 12.565 1.00 93.75 82 ASN A N 1
ATOM 638 C CA . ASN A 1 82 ? -7.014 0.719 12.862 1.00 93.75 82 ASN A CA 1
ATOM 639 C C . ASN A 1 82 ? -6.556 2.184 12.776 1.00 93.75 82 ASN A C 1
ATOM 641 O O . ASN A 1 82 ? -5.363 2.452 12.885 1.00 93.75 82 ASN A O 1
ATOM 645 N N . LYS A 1 83 ? -7.466 3.160 12.682 1.00 87.38 83 LYS A N 1
ATOM 646 C CA . LYS A 1 83 ? -7.127 4.590 12.515 1.00 87.38 83 LYS A CA 1
ATOM 647 C C . LYS A 1 83 ? -6.205 5.183 13.583 1.00 87.38 83 LYS A C 1
ATOM 649 O O . LYS A 1 83 ? -5.507 6.156 13.339 1.00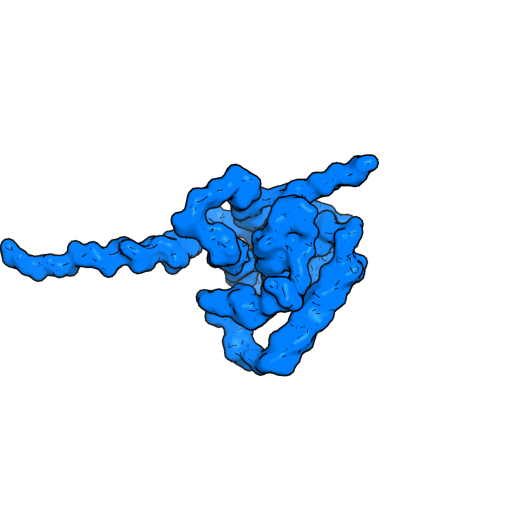 87.38 83 LYS A O 1
ATOM 654 N N . ASN A 1 84 ? -6.221 4.616 14.792 1.00 89.00 84 ASN A N 1
ATOM 655 C CA . ASN A 1 84 ? -5.361 5.037 15.905 1.00 89.00 84 ASN A CA 1
ATOM 656 C C . ASN A 1 84 ? -4.114 4.150 16.059 1.00 89.00 84 ASN A C 1
ATOM 658 O O . ASN A 1 84 ? -3.452 4.230 17.091 1.00 89.00 84 ASN A O 1
ATOM 662 N N . ARG A 1 85 ? -3.889 3.236 15.110 1.00 91.44 85 ARG A N 1
ATOM 663 C CA . ARG A 1 85 ? -2.888 2.165 15.134 1.00 91.44 85 ARG A CA 1
ATOM 664 C C . ARG A 1 85 ? -2.303 1.945 13.736 1.00 91.44 85 ARG A C 1
ATOM 666 O O . ARG A 1 85 ? -2.159 0.810 13.279 1.00 91.44 85 ARG A O 1
ATOM 673 N N . LEU A 1 86 ? -2.000 3.030 13.025 1.00 92.31 86 LEU A N 1
ATOM 674 C CA . LEU A 1 86 ? -1.390 2.941 11.694 1.00 92.31 86 LEU A CA 1
ATOM 675 C C . LEU A 1 86 ? -0.018 2.257 11.749 1.00 92.31 86 LEU A C 1
ATOM 677 O O . LEU A 1 86 ? 0.369 1.587 10.796 1.00 92.31 86 LEU A O 1
ATOM 681 N N . GLU A 1 87 ? 0.661 2.331 12.897 1.00 93.06 87 GLU A N 1
ATOM 682 C CA . GLU A 1 87 ? 1.883 1.586 13.201 1.00 93.06 87 GLU A CA 1
ATOM 683 C C . GLU A 1 87 ? 1.702 0.060 13.176 1.00 93.06 87 GLU A C 1
ATOM 685 O O . GLU A 1 87 ? 2.683 -0.675 13.103 1.00 93.06 87 GLU A O 1
ATOM 690 N N . ASP A 1 88 ? 0.459 -0.427 13.228 1.00 93.69 88 ASP A N 1
ATOM 691 C CA . ASP A 1 88 ? 0.122 -1.825 12.988 1.00 93.69 88 ASP A CA 1
ATOM 692 C C . ASP A 1 88 ? -0.386 -2.043 11.558 1.00 93.69 88 ASP A C 1
ATOM 694 O O . ASP A 1 88 ? 0.034 -3.003 10.912 1.00 93.69 88 ASP A O 1
ATOM 698 N N . LEU A 1 89 ? -1.257 -1.164 11.047 1.00 96.38 89 LEU A N 1
ATOM 699 C CA . LEU A 1 89 ? -1.901 -1.335 9.739 1.00 96.38 89 LEU A CA 1
ATOM 700 C C . LEU A 1 89 ? -0.900 -1.310 8.575 1.00 96.38 89 LEU A C 1
ATOM 702 O O . LEU A 1 89 ? -0.898 -2.230 7.757 1.00 96.38 89 LEU A O 1
ATOM 706 N N . ILE A 1 90 ? -0.032 -0.294 8.522 1.00 97.00 90 ILE A N 1
ATOM 707 C CA . ILE A 1 90 ? 0.890 -0.092 7.395 1.00 97.00 90 ILE A CA 1
ATOM 708 C C . ILE A 1 90 ? 1.944 -1.210 7.333 1.00 97.00 90 ILE A C 1
ATOM 710 O O . ILE A 1 90 ? 2.054 -1.856 6.287 1.00 97.00 90 ILE A O 1
ATOM 714 N N . PRO A 1 91 ? 2.636 -1.574 8.436 1.00 96.75 91 PRO A N 1
ATOM 715 C CA . PRO A 1 91 ? 3.518 -2.741 8.415 1.00 96.75 91 PRO A CA 1
ATOM 716 C C . PRO A 1 91 ? 2.786 -4.053 8.130 1.00 96.75 91 PRO A C 1
ATOM 718 O O . PRO A 1 91 ? 3.381 -4.968 7.563 1.00 96.75 91 PRO A O 1
ATOM 721 N N . SER A 1 92 ? 1.509 -4.181 8.513 1.00 97.75 92 SER A N 1
ATOM 722 C CA . SER A 1 92 ? 0.730 -5.385 8.206 1.00 97.75 92 SER A CA 1
ATOM 723 C C . SER A 1 92 ? 0.473 -5.536 6.711 1.00 97.75 92 SER A C 1
ATOM 725 O O . SER A 1 92 ? 0.615 -6.653 6.212 1.00 97.75 92 SER A O 1
ATOM 727 N N . ALA A 1 93 ? 0.166 -4.447 5.998 1.00 98.12 93 ALA A N 1
ATOM 728 C CA . ALA A 1 93 ? 0.017 -4.451 4.542 1.00 98.12 93 ALA A CA 1
ATOM 729 C C . ALA A 1 93 ? 1.301 -4.930 3.855 1.00 98.12 93 ALA A C 1
ATOM 731 O O . ALA A 1 93 ? 1.270 -5.943 3.160 1.00 98.12 93 ALA A O 1
ATOM 732 N N . ILE A 1 94 ? 2.445 -4.321 4.182 1.00 97.94 94 ILE A N 1
ATOM 733 C CA . ILE A 1 94 ? 3.766 -4.734 3.674 1.00 97.94 94 ILE A CA 1
ATOM 734 C C . ILE A 1 94 ? 4.039 -6.208 4.000 1.00 97.94 94 ILE A C 1
ATOM 736 O O . ILE A 1 94 ? 4.396 -7.001 3.132 1.00 97.94 94 ILE A O 1
ATOM 740 N N . SER A 1 95 ? 3.824 -6.613 5.256 1.00 97.12 95 SER A N 1
ATOM 741 C CA . SER A 1 95 ? 4.084 -7.991 5.680 1.00 97.12 95 SER A CA 1
ATOM 742 C C . SER A 1 95 ? 3.173 -9.017 5.009 1.00 97.12 95 SER A C 1
ATOM 744 O O . SER A 1 95 ? 3.557 -10.179 4.921 1.00 97.12 95 SER A O 1
ATOM 746 N N . SER A 1 96 ? 1.967 -8.622 4.595 1.00 97.69 96 SER A N 1
ATOM 747 C CA . SER A 1 96 ? 1.024 -9.509 3.914 1.00 97.69 96 SER A CA 1
ATOM 748 C C . SER A 1 96 ? 1.485 -9.770 2.486 1.00 97.69 96 SER A C 1
ATOM 750 O O . SER A 1 96 ? 1.494 -10.924 2.075 1.00 97.69 96 SER A O 1
ATOM 752 N N . LEU A 1 97 ? 1.976 -8.738 1.790 1.00 97.56 97 LEU A N 1
ATOM 753 C CA . LEU A 1 97 ? 2.560 -8.878 0.452 1.00 97.56 97 LEU A CA 1
ATOM 754 C C . LEU A 1 97 ? 3.832 -9.734 0.478 1.00 97.56 97 LEU A C 1
ATOM 756 O O . LEU A 1 97 ? 3.940 -10.706 -0.258 1.00 97.56 97 LEU A O 1
ATOM 760 N N . LEU A 1 98 ? 4.736 -9.480 1.428 1.00 96.69 98 LEU A N 1
ATOM 761 C CA . LEU A 1 98 ? 5.989 -10.236 1.580 1.00 96.69 98 LEU A CA 1
ATOM 762 C C . LEU A 1 98 ? 5.825 -11.735 1.892 1.00 96.69 98 LEU A C 1
ATOM 764 O O . LEU A 1 98 ? 6.813 -12.472 1.863 1.00 96.69 98 LEU A O 1
ATOM 768 N N . LYS A 1 99 ? 4.632 -12.179 2.300 1.00 95.00 99 LYS A N 1
ATOM 769 C CA . LYS A 1 99 ? 4.339 -13.595 2.587 1.00 95.00 99 LYS A CA 1
ATOM 770 C C . LYS A 1 99 ? 3.848 -14.354 1.359 1.00 95.00 99 LYS A C 1
ATOM 772 O O . LYS A 1 99 ? 3.734 -15.577 1.439 1.00 95.00 99 LYS A O 1
ATOM 777 N N . LEU A 1 100 ? 3.496 -13.652 0.287 1.00 93.62 100 LEU A N 1
ATOM 778 C CA . LEU A 1 100 ? 2.999 -14.269 -0.932 1.00 93.62 100 LEU A CA 1
ATOM 779 C C . LEU A 1 100 ? 4.148 -14.998 -1.639 1.00 93.62 100 LEU A C 1
ATOM 781 O O . LEU A 1 100 ? 5.305 -14.588 -1.588 1.00 93.62 100 LEU A O 1
ATOM 785 N N . GLU A 1 101 ? 3.826 -16.130 -2.260 1.00 90.56 101 GLU A N 1
ATOM 786 C CA . GLU A 1 101 ? 4.767 -16.922 -3.059 1.00 90.56 101 GLU A CA 1
ATOM 787 C C . GLU A 1 101 ? 4.613 -16.552 -4.547 1.00 90.56 101 GLU A C 1
ATOM 789 O O . GLU A 1 101 ? 4.324 -17.406 -5.380 1.00 90.56 101 GLU A O 1
ATOM 794 N N . ASP A 1 102 ? 4.734 -15.261 -4.865 1.00 88.00 102 ASP A N 1
ATOM 795 C CA . ASP A 1 102 ? 4.460 -14.655 -6.180 1.00 88.00 102 ASP A CA 1
ATOM 796 C C . ASP A 1 102 ? 5.701 -14.003 -6.815 1.00 88.00 102 ASP A C 1
ATOM 798 O O . ASP A 1 102 ? 5.578 -13.157 -7.692 1.00 88.00 102 ASP A O 1
ATOM 802 N N . GLU A 1 103 ? 6.895 -14.353 -6.334 1.00 88.56 103 GLU A N 1
ATOM 803 C CA . GLU A 1 103 ? 8.172 -13.759 -6.763 1.00 88.56 103 GLU A CA 1
ATOM 804 C C . GLU A 1 103 ? 8.289 -12.241 -6.510 1.00 88.56 103 GLU A C 1
ATOM 806 O O . GLU A 1 103 ? 9.231 -11.621 -6.985 1.00 88.56 103 GLU A O 1
ATOM 811 N N . GLY A 1 104 ? 7.410 -11.651 -5.686 1.00 91.88 104 GLY A N 1
ATOM 812 C CA . GLY A 1 104 ? 7.445 -10.225 -5.356 1.00 91.88 104 GLY A CA 1
ATOM 813 C C . GLY A 1 104 ? 6.623 -9.339 -6.293 1.00 91.88 104 GLY A C 1
ATOM 814 O O . GLY A 1 104 ? 6.660 -8.122 -6.133 1.00 91.88 104 GLY A O 1
ATOM 815 N N . ILE A 1 105 ? 5.838 -9.919 -7.206 1.00 94.56 105 ILE A N 1
ATOM 816 C CA . ILE A 1 105 ? 4.997 -9.179 -8.160 1.00 94.56 105 ILE A CA 1
ATOM 817 C C . ILE A 1 105 ? 4.078 -8.178 -7.444 1.00 94.56 105 ILE A C 1
ATOM 819 O O . ILE A 1 105 ? 4.040 -7.005 -7.804 1.00 94.56 105 ILE A O 1
ATOM 823 N N . TYR A 1 106 ? 3.376 -8.586 -6.383 1.00 96.06 106 TYR A N 1
ATOM 824 C CA . TYR A 1 106 ? 2.506 -7.670 -5.639 1.00 96.06 106 TYR A CA 1
ATOM 825 C C . TYR A 1 106 ? 3.276 -6.612 -4.840 1.00 96.06 106 TYR A C 1
ATOM 827 O O . TYR A 1 106 ? 2.728 -5.544 -4.565 1.00 96.06 106 TYR A O 1
ATOM 835 N N . CYS A 1 107 ? 4.531 -6.882 -4.468 1.00 97.50 107 CYS A N 1
ATOM 836 C CA . CYS A 1 107 ? 5.401 -5.864 -3.886 1.00 97.50 107 CYS A CA 1
ATOM 837 C C . CYS A 1 107 ? 5.762 -4.804 -4.932 1.00 97.50 107 CYS A C 1
ATOM 839 O O . CYS A 1 107 ? 5.614 -3.620 -4.649 1.00 97.50 107 CYS A O 1
ATOM 841 N N . GLU A 1 108 ? 6.176 -5.216 -6.134 1.00 96.69 108 GLU A N 1
ATOM 842 C CA . GLU A 1 108 ? 6.470 -4.292 -7.236 1.00 96.69 108 GLU A CA 1
ATOM 843 C C . GLU A 1 108 ? 5.240 -3.454 -7.590 1.00 96.69 108 GLU A C 1
ATOM 845 O O . GLU A 1 108 ? 5.326 -2.233 -7.589 1.00 96.69 108 GLU A O 1
ATOM 850 N N . ILE A 1 109 ? 4.067 -4.074 -7.745 1.00 95.56 109 ILE A N 1
ATOM 851 C CA . ILE A 1 109 ? 2.796 -3.374 -7.996 1.00 95.56 109 ILE A CA 1
ATOM 852 C C . ILE A 1 109 ? 2.513 -2.302 -6.934 1.00 95.56 109 ILE A C 1
ATOM 854 O O . ILE A 1 109 ? 2.127 -1.186 -7.269 1.00 95.56 109 ILE A O 1
ATOM 858 N N . ALA A 1 110 ? 2.687 -2.620 -5.647 1.00 96.94 110 ALA A N 1
ATOM 859 C CA . ALA A 1 110 ? 2.452 -1.653 -4.574 1.00 96.94 110 ALA A CA 1
ATOM 860 C C . ALA A 1 110 ? 3.441 -0.478 -4.614 1.00 96.94 110 ALA A C 1
ATOM 862 O O . ALA A 1 110 ? 3.083 0.634 -4.228 1.00 96.94 110 ALA A O 1
ATOM 863 N N . TYR A 1 111 ? 4.674 -0.723 -5.060 1.00 96.44 111 TYR A N 1
ATOM 864 C CA . TYR A 1 111 ? 5.679 0.317 -5.245 1.00 96.44 111 TYR A CA 1
ATOM 865 C C . TYR A 1 111 ? 5.370 1.186 -6.465 1.00 96.44 111 TYR A C 1
ATOM 867 O O . TYR A 1 111 ? 5.273 2.397 -6.312 1.00 96.44 111 TYR A O 1
ATOM 875 N N . VAL A 1 112 ? 5.104 0.577 -7.624 1.00 94.25 112 VAL A N 1
ATOM 876 C CA . VAL A 1 112 ? 4.681 1.256 -8.861 1.00 94.25 112 VAL A CA 1
ATOM 877 C C . VAL A 1 112 ? 3.456 2.133 -8.609 1.00 94.25 112 VAL A C 1
ATOM 879 O O . VAL A 1 112 ? 3.451 3.299 -8.985 1.00 94.25 112 VAL A O 1
ATOM 882 N N . LEU A 1 113 ? 2.454 1.624 -7.884 1.00 94.38 113 LEU A N 1
ATOM 883 C CA . LEU A 1 113 ? 1.287 2.407 -7.473 1.00 94.38 113 LEU A CA 1
ATOM 884 C C . LEU A 1 113 ? 1.682 3.685 -6.718 1.00 94.38 113 LEU A C 1
ATOM 886 O O . LEU A 1 113 ? 1.136 4.755 -6.971 1.00 94.38 113 LEU A O 1
ATOM 890 N N . ALA A 1 114 ? 2.626 3.584 -5.781 1.00 94.06 114 ALA A N 1
ATOM 891 C CA . ALA A 1 114 ? 3.098 4.739 -5.029 1.00 94.06 114 ALA A CA 1
ATOM 892 C C . ALA A 1 114 ? 3.847 5.740 -5.922 1.00 94.06 114 ALA A C 1
ATOM 894 O O . ALA A 1 114 ? 3.661 6.940 -5.734 1.00 94.06 114 ALA A O 1
ATOM 895 N N . LEU A 1 115 ? 4.644 5.261 -6.887 1.00 91.88 115 LEU A N 1
ATOM 896 C CA . LEU A 1 115 ? 5.327 6.111 -7.868 1.00 91.88 115 LEU A CA 1
ATOM 897 C C . LEU A 1 115 ? 4.308 6.897 -8.712 1.00 91.88 115 LEU A C 1
ATOM 899 O O . LEU A 1 115 ? 4.395 8.118 -8.785 1.00 91.88 115 LEU A O 1
ATOM 903 N N . LEU A 1 116 ? 3.300 6.214 -9.265 1.00 89.44 116 LEU A N 1
ATOM 904 C CA . LEU A 1 116 ? 2.246 6.827 -10.084 1.00 89.44 116 LEU A CA 1
ATOM 905 C C . LEU A 1 116 ? 1.420 7.858 -9.302 1.00 89.44 116 LEU A C 1
ATOM 907 O O . LEU A 1 116 ? 1.110 8.929 -9.810 1.00 89.44 116 LEU A O 1
ATOM 911 N N . ILE A 1 117 ? 1.075 7.560 -8.046 1.00 89.50 117 ILE A N 1
ATOM 912 C CA . ILE A 1 117 ? 0.308 8.480 -7.191 1.00 89.50 117 ILE A CA 1
ATOM 913 C C . ILE A 1 117 ? 1.107 9.736 -6.840 1.00 89.50 117 ILE A C 1
ATOM 915 O O . ILE A 1 117 ? 0.521 10.808 -6.689 1.00 89.50 117 ILE A O 1
ATOM 919 N N . MET A 1 118 ? 2.416 9.592 -6.628 1.00 85.06 118 MET A N 1
ATOM 920 C CA . MET A 1 118 ? 3.281 10.705 -6.241 1.00 85.06 118 MET A CA 1
ATOM 921 C C . MET A 1 118 ? 3.724 11.568 -7.422 1.00 85.06 118 MET A C 1
ATOM 923 O O . MET A 1 118 ? 4.364 12.582 -7.167 1.00 85.06 118 MET A O 1
ATOM 927 N N . ASP A 1 119 ? 3.345 11.193 -8.650 1.00 72.50 119 ASP A N 1
ATOM 928 C CA . ASP A 1 119 ? 3.577 11.946 -9.887 1.00 72.50 119 ASP A CA 1
ATOM 929 C C . ASP A 1 119 ? 5.026 12.452 -9.977 1.00 72.50 119 ASP A C 1
ATOM 931 O O . ASP A 1 119 ? 5.314 13.642 -9.844 1.00 72.50 119 ASP A O 1
ATOM 935 N N . ILE A 1 120 ? 5.967 11.507 -10.110 1.00 59.31 120 ILE A N 1
ATOM 936 C CA . ILE A 1 120 ? 7.423 11.758 -10.040 1.00 59.31 120 ILE A CA 1
ATOM 937 C C . ILE A 1 120 ? 7.916 12.721 -11.136 1.00 59.31 120 ILE A C 1
ATOM 939 O O . ILE A 1 120 ? 9.033 13.232 -11.042 1.00 59.31 120 ILE A O 1
ATOM 943 N N . ASP A 1 121 ? 7.073 13.038 -12.121 1.00 53.09 121 ASP A N 1
ATOM 944 C CA . ASP A 1 121 ? 7.325 14.069 -13.127 1.00 53.09 121 ASP A CA 1
ATOM 945 C C . ASP A 1 121 ? 7.432 15.488 -12.526 1.00 53.09 121 ASP A C 1
ATOM 947 O O . ASP A 1 121 ? 8.046 16.377 -13.128 1.00 53.09 121 ASP A O 1
ATOM 951 N N . GLU A 1 122 ? 6.910 15.723 -11.314 1.00 57.59 122 GLU A N 1
ATOM 952 C CA . GLU A 1 122 ? 7.161 16.942 -10.535 1.00 57.59 122 GLU A CA 1
ATOM 953 C C . GLU A 1 122 ? 8.285 16.743 -9.493 1.00 57.59 122 GLU A C 1
ATOM 955 O O . GLU A 1 122 ? 8.521 15.647 -8.989 1.00 57.59 122 GLU A O 1
ATOM 960 N N . GLU A 1 123 ? 9.009 17.816 -9.130 1.00 70.38 123 GLU A N 1
ATOM 961 C CA . GLU A 1 123 ? 10.058 17.750 -8.096 1.00 70.38 123 GLU A CA 1
ATOM 962 C C . GLU A 1 123 ? 9.487 17.224 -6.762 1.00 70.38 123 GLU A C 1
ATOM 964 O O . GLU A 1 123 ? 8.918 17.981 -5.968 1.00 70.38 123 GLU A O 1
ATOM 969 N N . LEU A 1 124 ? 9.688 15.929 -6.493 1.00 80.25 124 LEU A N 1
ATOM 970 C CA . LEU A 1 124 ? 9.287 15.286 -5.244 1.00 80.25 124 LEU A CA 1
ATOM 971 C C . LEU A 1 124 ? 9.887 16.008 -4.038 1.00 80.25 124 LEU A C 1
ATOM 973 O O . LEU A 1 124 ? 11.082 16.330 -4.006 1.00 80.25 124 LEU A O 1
ATOM 977 N N . SER A 1 125 ? 9.086 16.184 -2.987 1.00 87.12 125 SER A N 1
ATOM 978 C CA . SER A 1 125 ? 9.593 16.726 -1.729 1.00 87.12 125 SER A CA 1
ATOM 979 C C . SER A 1 125 ? 10.574 15.753 -1.057 1.00 87.12 125 SER A C 1
ATOM 981 O O . SER A 1 125 ? 10.505 14.542 -1.263 1.00 87.12 125 SER A O 1
ATOM 983 N N . GLU A 1 126 ? 11.466 16.253 -0.189 1.00 89.06 126 GLU A N 1
ATOM 984 C CA . GLU A 1 126 ? 12.374 15.385 0.590 1.00 89.06 126 GLU A CA 1
ATOM 985 C C . GLU A 1 126 ? 11.607 14.305 1.378 1.00 89.06 126 GLU A C 1
ATOM 987 O O . GLU A 1 126 ? 12.090 13.187 1.529 1.00 89.06 126 GLU A O 1
ATOM 992 N N . ALA A 1 127 ? 10.399 14.620 1.861 1.00 89.25 127 ALA A N 1
ATOM 993 C CA . ALA A 1 127 ? 9.575 13.675 2.610 1.00 89.25 127 ALA A CA 1
ATOM 994 C C . ALA A 1 127 ? 9.022 12.546 1.726 1.00 89.25 127 ALA A C 1
ATOM 996 O O . ALA A 1 127 ? 8.946 11.404 2.184 1.00 89.25 127 ALA A O 1
ATOM 997 N N . ASP A 1 128 ? 8.672 12.853 0.475 1.00 89.69 128 ASP A N 1
ATOM 998 C CA . ASP A 1 128 ? 8.169 11.870 -0.487 1.00 89.69 128 ASP A CA 1
ATOM 999 C C . ASP A 1 128 ? 9.304 10.968 -0.980 1.00 89.69 128 ASP A C 1
ATOM 1001 O O . ASP A 1 128 ? 9.152 9.749 -0.995 1.00 89.69 128 ASP A O 1
ATOM 1005 N N . GLN A 1 129 ? 10.486 11.538 -1.246 1.00 91.12 129 GLN A N 1
ATOM 1006 C CA . GLN A 1 129 ? 11.696 10.769 -1.566 1.00 91.12 129 GLN A CA 1
ATOM 1007 C C . GLN A 1 129 ? 12.079 9.815 -0.422 1.00 91.12 129 GLN A C 1
ATOM 1009 O O . GLN A 1 129 ? 12.294 8.620 -0.643 1.00 91.12 129 GLN A O 1
ATOM 1014 N N . ASP A 1 130 ? 12.098 10.313 0.821 1.00 93.75 130 ASP A N 1
ATOM 1015 C CA . ASP A 1 130 ? 12.353 9.495 2.012 1.00 93.75 130 ASP A CA 1
ATOM 1016 C C . ASP A 1 130 ? 11.307 8.383 2.179 1.00 93.75 130 ASP A C 1
ATOM 1018 O O . ASP A 1 130 ? 11.628 7.289 2.653 1.00 93.75 130 ASP A O 1
ATOM 1022 N N . TYR A 1 131 ? 10.045 8.656 1.839 1.00 94.38 131 TYR A N 1
ATOM 1023 C CA . TYR A 1 131 ? 8.968 7.675 1.889 1.00 94.38 131 TYR A CA 1
ATOM 1024 C C . TYR A 1 131 ? 9.114 6.598 0.810 1.00 94.38 131 TYR A C 1
ATOM 1026 O O . TYR A 1 131 ? 9.019 5.421 1.153 1.00 94.38 131 TYR A O 1
ATOM 1034 N N . LEU A 1 132 ? 9.376 6.964 -0.446 1.00 94.75 132 LEU A N 1
ATOM 1035 C CA . LEU A 1 132 ? 9.537 6.010 -1.546 1.00 94.75 132 LEU A CA 1
ATOM 1036 C C . LEU A 1 132 ? 10.725 5.081 -1.305 1.00 94.75 132 LEU A C 1
ATOM 1038 O O . LEU A 1 132 ? 10.568 3.864 -1.390 1.00 94.75 132 LEU A O 1
ATOM 1042 N N . LEU A 1 133 ? 11.873 5.625 -0.886 1.00 95.88 133 LEU A N 1
ATOM 1043 C CA . LEU A 1 133 ? 13.032 4.814 -0.505 1.00 95.88 133 LEU A CA 1
ATOM 1044 C C . LEU A 1 133 ? 12.690 3.870 0.658 1.00 95.88 133 LEU A C 1
ATOM 1046 O O . LEU A 1 133 ? 13.040 2.691 0.663 1.00 95.88 133 LEU A O 1
ATOM 1050 N N . ALA A 1 134 ? 11.967 4.373 1.661 1.00 97.38 134 ALA A N 1
ATOM 1051 C CA . ALA A 1 134 ? 11.536 3.566 2.794 1.00 97.38 134 ALA A CA 1
ATOM 1052 C C . ALA A 1 134 ? 10.559 2.448 2.398 1.00 97.38 134 ALA A C 1
ATOM 1054 O O . ALA A 1 134 ? 10.621 1.358 2.971 1.00 97.38 134 ALA A O 1
ATOM 1055 N N . LEU A 1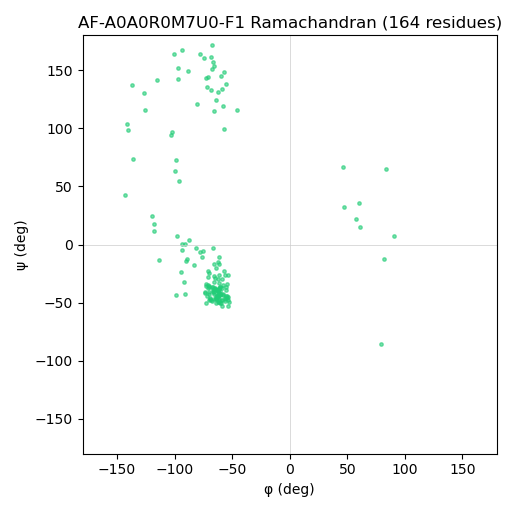 135 ? 9.660 2.718 1.451 1.00 97.88 135 LEU A N 1
ATOM 1056 C CA . LEU A 1 135 ? 8.698 1.760 0.924 1.00 97.88 135 LEU A CA 1
ATOM 1057 C C . LEU A 1 135 ? 9.405 0.677 0.101 1.00 97.88 135 LEU A C 1
ATOM 1059 O O . LEU A 1 135 ? 9.161 -0.503 0.350 1.00 97.88 135 LEU A O 1
ATOM 1063 N N . GLN A 1 136 ? 10.323 1.061 -0.789 1.00 97.81 136 GLN A N 1
ATOM 1064 C CA . GLN A 1 136 ? 11.168 0.153 -1.570 1.00 97.81 136 GLN A CA 1
ATOM 1065 C C . GLN A 1 136 ? 11.922 -0.827 -0.654 1.00 97.81 136 GLN A C 1
ATOM 1067 O O . GLN A 1 136 ? 11.799 -2.048 -0.797 1.00 97.81 136 GLN A O 1
ATOM 1072 N N . GLU A 1 137 ? 12.639 -0.302 0.350 1.00 98.00 137 GLU A N 1
ATOM 1073 C CA . GLU A 1 137 ? 13.369 -1.107 1.337 1.00 98.00 137 GLU A CA 1
ATOM 1074 C C . GLU A 1 137 ? 12.432 -2.069 2.089 1.00 98.00 137 GLU A C 1
ATOM 1076 O O . GLU A 1 137 ? 12.765 -3.238 2.307 1.00 98.00 137 GLU A O 1
ATOM 1081 N N . ALA A 1 138 ? 11.254 -1.588 2.499 1.00 98.00 138 ALA A N 1
ATOM 1082 C CA . ALA A 1 138 ? 10.297 -2.379 3.266 1.00 98.00 138 ALA A CA 1
ATOM 1083 C C . ALA A 1 138 ? 9.649 -3.495 2.430 1.00 98.00 138 ALA A C 1
ATOM 1085 O O . ALA A 1 138 ? 9.430 -4.592 2.947 1.00 98.00 138 ALA A O 1
ATOM 1086 N N . LEU A 1 139 ? 9.397 -3.242 1.144 1.00 98.12 139 LEU A N 1
ATOM 1087 C CA . LEU A 1 139 ? 8.904 -4.215 0.166 1.00 98.12 139 LEU A CA 1
ATOM 1088 C C . LEU A 1 139 ? 10.000 -5.162 -0.346 1.00 98.12 139 LEU A C 1
ATOM 1090 O O . LEU A 1 139 ? 9.688 -6.154 -1.002 1.00 98.12 139 LEU A O 1
ATOM 1094 N N . LYS A 1 140 ? 11.262 -4.915 0.033 1.00 97.38 140 LYS A N 1
ATOM 1095 C CA . LYS A 1 140 ? 12.455 -5.679 -0.363 1.00 97.38 140 LYS A CA 1
ATOM 1096 C C . LYS A 1 140 ? 12.695 -5.682 -1.873 1.00 97.38 140 LYS A C 1
ATOM 1098 O O . LYS A 1 140 ? 13.167 -6.686 -2.406 1.00 97.38 140 LYS A O 1
ATOM 1103 N N . ILE A 1 141 ? 12.388 -4.569 -2.529 1.00 97.69 141 ILE A N 1
ATOM 1104 C CA . ILE A 1 141 ? 12.667 -4.380 -3.951 1.00 97.69 141 ILE A CA 1
ATOM 1105 C C . ILE A 1 141 ? 14.149 -3.997 -4.090 1.00 97.69 141 ILE A C 1
ATOM 1107 O O . ILE A 1 141 ? 14.579 -3.024 -3.460 1.00 97.69 141 ILE A O 1
ATOM 1111 N N . PRO A 1 142 ? 14.955 -4.774 -4.836 1.00 96.94 142 PRO A N 1
ATOM 1112 C CA . PRO A 1 142 ? 16.348 -4.434 -5.119 1.00 96.94 142 PRO A CA 1
ATOM 1113 C C . PRO A 1 142 ? 16.489 -3.070 -5.806 1.00 96.94 142 PRO A C 1
ATOM 1115 O O . PRO A 1 142 ? 15.604 -2.680 -6.559 1.00 96.94 142 PRO A O 1
ATOM 1118 N N . ASP A 1 143 ? 17.596 -2.363 -5.562 1.00 96.25 143 ASP A N 1
ATOM 1119 C CA . ASP A 1 143 ? 17.837 -1.029 -6.140 1.00 96.25 143 ASP A CA 1
ATOM 1120 C C . ASP A 1 143 ? 17.804 -1.051 -7.677 1.00 96.25 143 ASP A C 1
ATOM 1122 O O . ASP A 1 143 ? 17.158 -0.208 -8.283 1.00 96.25 143 ASP A O 1
ATOM 1126 N N . ASP A 1 144 ? 18.418 -2.062 -8.299 1.00 96.31 144 ASP A N 1
ATOM 1127 C CA . ASP A 1 144 ? 18.412 -2.259 -9.753 1.00 96.31 144 ASP A CA 1
ATOM 1128 C C . ASP A 1 144 ? 17.000 -2.488 -10.298 1.00 96.31 144 ASP A C 1
ATOM 1130 O O . ASP A 1 144 ? 16.632 -1.910 -11.315 1.00 96.31 144 ASP A O 1
ATOM 1134 N N . ARG A 1 145 ? 16.172 -3.266 -9.591 1.00 95.88 145 ARG A N 1
ATOM 1135 C CA . ARG A 1 145 ? 14.775 -3.464 -9.997 1.00 95.88 145 ARG A CA 1
ATOM 1136 C C . ARG A 1 145 ? 13.923 -2.210 -9.789 1.00 95.88 145 ARG A C 1
ATOM 1138 O O . ARG A 1 145 ? 13.011 -1.968 -10.566 1.00 95.88 145 ARG A O 1
ATOM 1145 N N . ALA A 1 146 ? 14.186 -1.425 -8.746 1.00 94.38 146 ALA A N 1
ATOM 1146 C CA . ALA A 1 146 ? 13.482 -0.165 -8.522 1.00 94.38 146 ALA A CA 1
ATOM 1147 C C . ALA A 1 146 ? 13.805 0.863 -9.618 1.00 94.38 146 ALA A C 1
ATOM 1149 O O . ALA A 1 146 ? 12.887 1.525 -10.090 1.00 94.38 146 ALA A O 1
ATOM 1150 N N . GLU A 1 147 ? 15.072 0.952 -10.040 1.00 92.25 147 GLU A N 1
ATOM 1151 C CA . GLU A 1 147 ? 15.497 1.761 -11.193 1.00 92.25 147 GLU A CA 1
ATOM 1152 C C . GLU A 1 147 ? 14.784 1.305 -12.475 1.00 92.25 147 GLU A C 1
ATOM 1154 O O . GLU A 1 147 ? 14.134 2.124 -13.113 1.00 92.25 147 GLU A O 1
ATOM 1159 N N . GLU A 1 148 ? 14.785 0.000 -12.784 1.00 93.50 148 GLU A N 1
ATOM 1160 C CA . GLU A 1 148 ? 14.057 -0.543 -13.945 1.00 93.50 148 GLU A CA 1
ATOM 1161 C C . GLU A 1 148 ? 12.563 -0.183 -13.929 1.00 93.50 148 GLU A C 1
ATOM 1163 O O . GLU A 1 148 ? 12.017 0.204 -14.954 1.00 93.50 148 GLU A O 1
ATOM 1168 N N . LEU A 1 149 ? 11.894 -0.294 -12.776 1.00 92.19 149 LEU A N 1
ATOM 1169 C CA . LEU A 1 149 ? 10.475 0.054 -12.648 1.00 92.19 149 LEU A CA 1
ATOM 1170 C C . LEU A 1 149 ? 10.218 1.547 -12.877 1.00 92.19 149 LEU A C 1
ATOM 1172 O O . LEU A 1 149 ? 9.199 1.900 -13.456 1.00 92.19 149 LEU A O 1
ATOM 1176 N N . ILE A 1 150 ? 11.105 2.423 -12.401 1.00 89.62 150 ILE A N 1
ATOM 1177 C CA . ILE A 1 150 ? 11.000 3.869 -12.641 1.00 89.62 150 ILE A CA 1
ATOM 1178 C C . ILE A 1 150 ? 11.194 4.148 -14.134 1.00 89.62 150 ILE A C 1
ATOM 1180 O O . ILE A 1 150 ? 10.371 4.853 -14.716 1.00 89.62 150 ILE A O 1
ATOM 1184 N N . ASP A 1 151 ? 12.211 3.555 -14.758 1.00 87.50 151 ASP A N 1
ATOM 1185 C CA . ASP A 1 151 ? 12.471 3.725 -16.187 1.00 87.50 151 ASP A CA 1
ATOM 1186 C C . ASP A 1 151 ? 11.279 3.217 -17.032 1.00 87.50 151 ASP A C 1
ATOM 1188 O O . ASP A 1 151 ? 10.820 3.903 -17.939 1.00 87.50 151 ASP A O 1
ATOM 1192 N N . GLU A 1 152 ? 10.696 2.060 -16.690 1.00 87.06 152 GLU A N 1
ATOM 1193 C CA . GLU A 1 152 ? 9.505 1.505 -17.360 1.00 87.06 152 GLU A CA 1
ATOM 1194 C C . GLU A 1 152 ? 8.280 2.444 -17.302 1.00 87.06 152 GLU A C 1
ATOM 1196 O O . GLU A 1 152 ? 7.443 2.405 -18.201 1.00 87.06 152 GLU A O 1
ATOM 1201 N N . ILE A 1 153 ? 8.148 3.269 -16.257 1.00 83.94 153 ILE A N 1
ATOM 1202 C CA . ILE A 1 153 ? 6.995 4.167 -16.066 1.00 83.94 153 ILE A CA 1
ATOM 1203 C C . ILE A 1 153 ? 7.235 5.544 -16.691 1.00 83.94 153 ILE A C 1
ATOM 1205 O O . ILE A 1 153 ? 6.313 6.114 -17.272 1.00 83.94 153 ILE A O 1
ATOM 1209 N N . PHE A 1 154 ? 8.439 6.098 -16.524 1.00 79.06 154 PHE A N 1
ATOM 1210 C CA . PHE A 1 154 ? 8.725 7.515 -16.785 1.00 79.06 154 PHE A CA 1
ATOM 1211 C C . PHE A 1 154 ? 9.679 7.749 -17.969 1.00 79.06 154 PHE A C 1
ATOM 1213 O O . PHE A 1 154 ? 9.784 8.876 -18.447 1.00 79.06 154 PHE A O 1
ATOM 1220 N N . ASP A 1 155 ? 10.362 6.719 -18.482 1.00 68.25 155 ASP A N 1
ATOM 1221 C CA . ASP A 1 155 ? 11.329 6.855 -19.589 1.00 68.25 155 ASP A CA 1
ATOM 1222 C C . ASP A 1 155 ? 10.682 6.657 -20.983 1.00 68.25 155 ASP A C 1
ATOM 1224 O O . ASP A 1 155 ? 11.338 6.835 -22.011 1.00 68.25 155 ASP A O 1
ATOM 1228 N N . GLU A 1 156 ? 9.363 6.396 -21.058 1.00 54.38 156 GLU A N 1
ATOM 1229 C CA . GLU A 1 156 ? 8.596 6.406 -22.323 1.00 54.38 156 GLU A CA 1
ATOM 1230 C C . GLU A 1 156 ? 8.488 7.814 -22.973 1.00 54.38 156 GLU A C 1
ATOM 1232 O O . GLU A 1 156 ? 7.983 7.934 -24.091 1.00 54.38 156 GLU A O 1
ATOM 1237 N N . GLU A 1 157 ? 9.010 8.885 -22.351 1.00 50.62 157 GLU A N 1
ATOM 1238 C CA . GLU A 1 157 ? 9.135 10.223 -22.969 1.00 50.62 157 GLU A CA 1
ATOM 1239 C C . GLU A 1 157 ? 10.440 10.449 -23.778 1.00 50.62 157 GLU A C 1
ATOM 1241 O O . GLU A 1 157 ? 10.633 11.538 -24.327 1.00 50.62 157 GLU A O 1
ATOM 1246 N N . TYR A 1 158 ? 11.317 9.443 -23.936 1.00 44.62 158 TYR A N 1
ATOM 1247 C CA . TYR A 1 158 ? 12.563 9.561 -24.726 1.00 44.62 158 TYR A CA 1
ATOM 1248 C C . TYR A 1 158 ? 12.687 8.604 -25.931 1.00 44.62 158 TYR A C 1
ATOM 1250 O O . TYR A 1 158 ? 13.794 8.371 -26.418 1.00 44.62 158 TYR A O 1
ATOM 1258 N N . GLU A 1 159 ? 11.580 8.113 -26.496 1.00 43.81 159 GLU A N 1
ATOM 1259 C CA . GLU A 1 159 ? 11.561 7.565 -27.866 1.00 43.81 159 GLU A CA 1
ATOM 1260 C C . GLU A 1 159 ? 11.000 8.594 -28.870 1.00 43.81 159 GLU A C 1
ATOM 1262 O O . GLU A 1 159 ? 9.974 8.367 -29.506 1.00 43.81 159 GLU A O 1
ATOM 1267 N N . ASP A 1 160 ? 11.684 9.732 -29.043 1.00 38.25 160 ASP A N 1
ATOM 1268 C CA . ASP A 1 160 ? 11.479 10.606 -30.209 1.00 38.25 160 ASP A CA 1
ATOM 1269 C C . ASP A 1 160 ? 12.823 10.861 -30.928 1.00 38.25 160 ASP A C 1
ATOM 1271 O O . ASP A 1 160 ? 13.747 11.475 -30.391 1.00 38.25 160 ASP A O 1
ATOM 1275 N N . GLU A 1 161 ? 12.874 10.374 -32.175 1.00 43.16 161 GLU A N 1
ATOM 1276 C CA . GLU A 1 161 ? 13.803 10.702 -33.273 1.00 43.16 161 GLU A CA 1
ATOM 1277 C C . GLU A 1 161 ? 15.189 10.008 -33.353 1.00 43.16 161 GLU A C 1
ATOM 1279 O O . GLU A 1 161 ? 16.233 10.655 -33.427 1.00 43.16 161 GLU A O 1
ATOM 1284 N N . GLU A 1 162 ? 15.200 8.687 -33.566 1.00 47.94 162 GLU A N 1
ATOM 1285 C CA . GLU A 1 162 ? 16.124 8.080 -34.550 1.00 47.94 162 GLU A CA 1
ATOM 1286 C C . GLU A 1 162 ? 15.350 7.831 -35.865 1.00 47.94 162 GLU A C 1
ATOM 1288 O O . GLU A 1 162 ? 15.022 6.697 -36.214 1.00 47.94 162 GLU A O 1
ATOM 1293 N N . GLU A 1 163 ? 15.030 8.899 -36.608 1.00 45.62 163 GLU A N 1
ATOM 1294 C CA . GLU A 1 163 ? 14.790 8.794 -38.055 1.00 45.62 163 GLU A CA 1
ATOM 1295 C C . GLU A 1 163 ? 16.028 9.300 -38.808 1.00 45.62 163 GLU A C 1
ATOM 1297 O O . GLU A 1 163 ? 16.239 10.494 -39.026 1.00 45.62 163 GLU A O 1
ATOM 1302 N N . ASP A 1 164 ? 16.859 8.333 -39.200 1.00 51.56 164 ASP A N 1
ATOM 1303 C CA . ASP A 1 164 ? 17.789 8.412 -40.323 1.00 51.56 164 ASP A CA 1
ATOM 1304 C C . ASP A 1 164 ? 17.103 9.015 -41.571 1.00 51.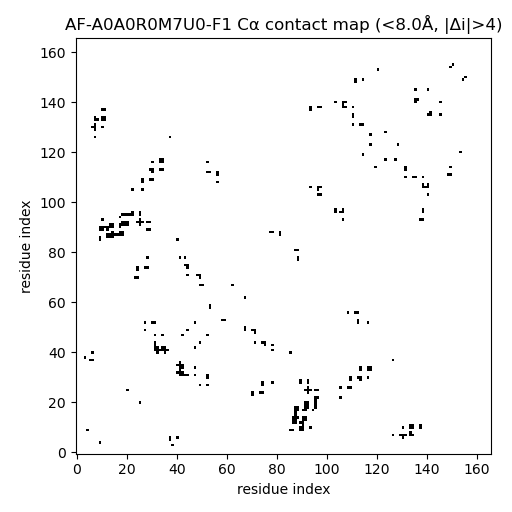56 164 ASP A C 1
ATOM 1306 O O . ASP A 1 164 ? 16.271 8.349 -42.185 1.00 51.56 164 ASP A O 1
ATOM 1310 N N . GLU A 1 165 ? 17.535 10.192 -42.042 1.00 44.84 165 GLU A N 1
ATOM 1311 C CA . GLU A 1 165 ? 17.493 10.543 -43.475 1.00 44.84 165 GLU A CA 1
ATOM 1312 C C . GLU A 1 165 ? 18.754 11.338 -43.907 1.00 44.84 165 GLU A C 1
ATOM 1314 O O . GLU A 1 165 ? 18.871 12.542 -43.672 1.00 44.84 165 GLU A O 1
ATOM 1319 N N . ASP A 1 166 ? 19.646 10.608 -44.600 1.00 45.34 166 ASP A N 1
ATOM 1320 C CA . ASP A 1 166 ? 20.727 10.987 -45.549 1.00 45.34 166 ASP A CA 1
ATOM 1321 C C . ASP A 1 166 ? 22.028 11.697 -45.086 1.00 45.34 166 ASP A C 1
ATOM 1323 O O . ASP A 1 166 ? 22.072 12.935 -44.889 1.00 45.34 166 ASP A O 1
#

Mean predicted aligned error: 6.23 Å

Sequence (166 aa):
MSKTQSKSQLVKGTSQNPLDLKPEVAISILGLFSAANEQEGIIYTKDYPIPDLFDGLQIFDEYTEEEFNALSSTVDSYIDENKNRLEDLIPSAISSLLKLEDEGIYCEIAYVLALLIMDIDEELSEADQDYLLALQEALKIPDDRAEELIDEIFDEEYEDEEEDED

pLDDT: mean 87.58, std 14.96, range [35.69, 98.25]

Nearest PDB structures (foldseek):
  2ou3-assembly1_B  TM=5.436E-01  e=8.895E-01  Nostoc punctiforme PCC 73102
  1t98-assembly1_B  TM=2.910E-01  e=4.258E+00  Escherichia coli

Secondary structure (DSSP, 8-state):
---PPPHHHHHT---SS-----HHHHHHHHHHHHHS-TTT----TTTS-HHHHTTTS--STT--HHHHHHHHHHHHHHHHHHTT-HHHHHHHHHHHHTTSSSTTHHHHHHHHHHHHHHTTTS---HHHHHHHHHHHHHHT--HHHHHHHHHHHHGGG---------